Protein AF-A0A7S3V4W7-F1 (afdb_monomer)

Sequence (109 aa):
RNMPANDTDAISLEEVISKADPYRGTGTAYLHGNEKDESSEVGNSTGAVVPPISLATTFRQKKPGFPTCPEDPNSFGLGFEYSRTGNPTRGTFERAMAATEKAKHCIAF

Nearest PDB structures (foldseek):
  8bis-assembly1_C-2  TM=8.034E-01  e=2.816E-02  Toxoplasma gondii
  7nl1-assembly2_E  TM=8.086E-01  e=5.669E-02  Toxoplasma gondii ME49
  8bis-assembly1_A-2  TM=7.958E-01  e=6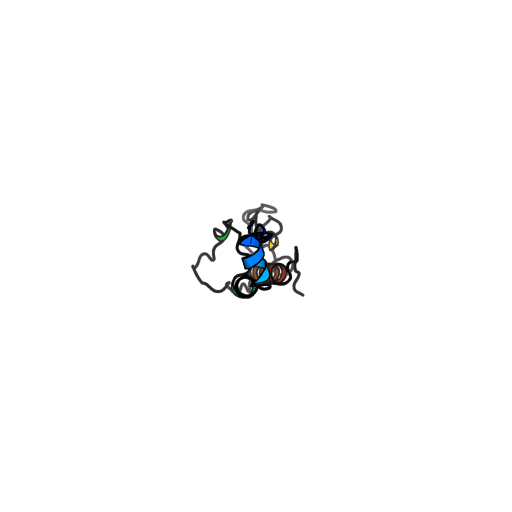.438E-02  Toxoplasma gondii

Solvent-accessible surface area (backbone atoms only — not comparable to full-atom values): 6928 Å² total; per-residue (Å²): 132,87,75,79,77,82,86,64,83,74,74,47,70,70,56,51,52,51,66,74,39,85,59,73,60,51,68,52,19,70,75,65,24,71,75,80,49,84,62,57,78,75,43,58,92,82,70,56,91,63,85,68,86,66,85,60,60,61,47,87,72,94,50,91,93,49,66,73,28,71,86,38,77,59,30,72,21,40,35,57,54,34,40,88,85,22,40,75,43,58,38,53,50,22,50,30,51,9,42,58,70,74,44,95,68,52,82,86,132

Foldseek 3Di:
DDDPDPPPPPQDPVRVVCVVCVCVCLVVLLQPNPPPPPVCVVPPPVNDPDDDDDPDQADDAPDPQDQDALPQVQCVSRRTGGVVSHDRVQSVVFRSVCRNVVHPTGHDD

InterPro domains:
  IPR000277 Cys/Met metabolism, pyridoxal phosphate-dependent enzyme [PF01053] (42-109)
  IPR000277 Cys/Met metabolism, pyridoxal phosphate-dependent enzyme [PTHR11808] (29-109)
  IPR015421 Pyridoxal phosphate-dependent transferase, major domain [G3DSA:3.40.640.10] (12-109)
  IPR015424 Pyridoxal phosphate-dependent transferase [SSF53383] (42-109)

Organism: NCBI:txid122233

Mean predicted aligned error: 10.56 Å

pLDDT: mean 79.37, std 16.18, range [37.12, 97.81]

Secondary structure (DSSP, 8-state):
-PPPP-------HHHHHHHH-TTTTHHHHHHH-----GGGGS--TT--SSPP----SB---SSTT--S-TT-GGGTTT---BTTT--HHHHHHHHHHHHHTT-S-----

Radius of gyration: 21.9 Å; Cα contacts (8 Å, |Δi|>4): 94; chains: 1; bounding box: 53×26×71 Å

Structure (mmCIF, N/CA/C/O backbone):
data_AF-A0A7S3V4W7-F1
#
_entry.id   AF-A0A7S3V4W7-F1
#
loop_
_atom_site.group_PDB
_atom_site.id
_atom_site.type_symbol
_atom_site.label_atom_id
_atom_site.label_alt_id
_atom_site.label_comp_id
_atom_site.label_asym_id
_atom_site.label_entity_id
_atom_site.label_seq_id
_atom_site.pdbx_PDB_ins_code
_atom_site.Cartn_x
_atom_site.Cartn_y
_atom_site.Cartn_z
_atom_site.occupancy
_atom_site.B_iso_or_equiv
_atom_site.auth_seq_id
_atom_site.auth_comp_id
_atom_site.auth_asym_id
_atom_site.auth_atom_id
_atom_site.pdbx_PDB_model_num
ATOM 1 N N . ARG A 1 1 ? 36.373 14.297 -56.614 1.00 47.00 1 ARG A N 1
ATOM 2 C CA . ARG A 1 1 ? 35.711 13.028 -56.230 1.00 47.00 1 ARG A CA 1
ATOM 3 C C . ARG A 1 1 ? 34.813 13.363 -55.048 1.00 47.00 1 ARG A C 1
ATOM 5 O O . ARG A 1 1 ? 35.356 13.647 -53.991 1.00 47.00 1 ARG A O 1
ATOM 12 N N . ASN A 1 2 ? 33.497 13.461 -55.255 1.00 42.72 2 ASN A N 1
ATOM 13 C CA . ASN A 1 2 ? 32.544 13.647 -54.156 1.00 42.72 2 ASN A CA 1
ATOM 14 C C . ASN A 1 2 ? 32.606 12.413 -53.251 1.00 42.72 2 ASN A C 1
ATOM 16 O O . ASN A 1 2 ? 32.489 11.298 -53.757 1.00 42.72 2 ASN A O 1
ATOM 20 N N . MET A 1 3 ? 32.828 12.606 -51.950 1.00 47.66 3 MET A N 1
ATOM 21 C CA . MET A 1 3 ? 32.552 11.559 -50.966 1.00 47.66 3 MET A CA 1
ATOM 22 C C . MET A 1 3 ? 31.032 11.414 -50.816 1.00 47.66 3 MET A C 1
ATOM 24 O O . MET A 1 3 ? 30.336 12.431 -50.891 1.00 47.66 3 MET A O 1
ATOM 28 N N . PRO A 1 4 ? 30.498 10.194 -50.630 1.00 52.75 4 PRO A N 1
ATOM 29 C CA . PRO A 1 4 ? 29.093 10.039 -50.289 1.00 52.75 4 PRO A CA 1
ATOM 30 C C . PRO A 1 4 ? 28.849 10.670 -48.914 1.00 52.75 4 PRO A C 1
ATOM 32 O O . PRO A 1 4 ? 29.643 10.483 -47.990 1.00 52.75 4 PRO A O 1
ATOM 35 N N . ALA A 1 5 ? 27.775 11.455 -48.805 1.00 56.16 5 ALA A N 1
ATOM 36 C CA . ALA A 1 5 ? 27.281 11.934 -47.524 1.00 56.16 5 ALA A CA 1
ATOM 37 C C . ALA A 1 5 ? 27.037 10.718 -46.624 1.00 56.16 5 ALA A C 1
ATOM 39 O O . ALA A 1 5 ? 26.459 9.725 -47.066 1.00 56.16 5 ALA A O 1
ATOM 40 N N . ASN A 1 6 ? 27.556 10.781 -45.402 1.00 54.41 6 ASN A N 1
ATOM 41 C CA . ASN A 1 6 ? 27.404 9.728 -44.415 1.00 54.41 6 ASN A CA 1
ATOM 42 C C . ASN A 1 6 ? 25.917 9.662 -44.051 1.00 54.41 6 ASN A C 1
ATOM 44 O O . ASN A 1 6 ? 25.421 10.524 -43.326 1.00 54.41 6 ASN A O 1
ATOM 48 N N . ASP A 1 7 ? 25.214 8.690 -44.621 1.00 52.75 7 ASP A N 1
ATOM 49 C CA . ASP A 1 7 ? 23.827 8.376 -44.304 1.00 52.75 7 ASP A CA 1
ATOM 50 C C . ASP A 1 7 ? 23.815 7.661 -42.950 1.00 52.75 7 ASP A C 1
ATOM 52 O O . ASP A 1 7 ? 23.725 6.441 -42.836 1.00 52.75 7 ASP A O 1
ATOM 56 N N . THR A 1 8 ? 24.090 8.427 -41.899 1.00 58.09 8 THR A N 1
ATOM 57 C CA . THR A 1 8 ? 23.839 8.003 -40.532 1.00 58.09 8 THR A CA 1
ATOM 58 C C . THR A 1 8 ? 22.547 8.674 -40.133 1.00 58.09 8 THR A C 1
ATOM 60 O O . THR A 1 8 ? 22.566 9.831 -39.707 1.00 58.09 8 THR A O 1
ATOM 63 N N . ASP A 1 9 ? 21.442 7.949 -40.275 1.00 60.53 9 ASP A N 1
ATOM 64 C CA . ASP A 1 9 ? 20.242 8.183 -39.483 1.00 60.53 9 ASP A CA 1
ATOM 65 C C . ASP A 1 9 ? 20.691 8.303 -38.023 1.00 60.53 9 ASP A C 1
ATOM 67 O O . ASP A 1 9 ? 21.029 7.314 -37.366 1.00 60.53 9 ASP A O 1
ATOM 71 N N . ALA A 1 10 ? 20.840 9.538 -37.546 1.00 67.62 10 ALA A N 1
ATOM 72 C CA . ALA A 1 10 ? 21.369 9.816 -36.227 1.00 67.62 10 ALA A CA 1
ATOM 73 C C . ALA A 1 10 ? 20.315 9.385 -35.206 1.00 67.62 10 ALA A C 1
ATOM 75 O O . ALA A 1 10 ? 19.419 10.150 -34.854 1.00 67.62 10 ALA A O 1
ATOM 76 N N . ILE A 1 11 ? 20.409 8.131 -34.762 1.00 70.81 11 ILE A N 1
ATOM 77 C CA . ILE A 1 11 ? 19.631 7.596 -33.648 1.00 70.81 11 ILE A CA 1
ATOM 78 C C . ILE A 1 11 ? 19.832 8.551 -32.469 1.00 70.81 11 ILE A C 1
ATOM 80 O O . ILE A 1 11 ? 20.966 8.842 -32.077 1.00 70.81 11 ILE A O 1
ATOM 84 N N . SER A 1 12 ? 18.735 9.079 -31.928 1.00 83.31 12 SER A N 1
ATOM 85 C CA . SER A 1 12 ? 18.806 10.036 -30.822 1.00 83.31 12 SER A CA 1
ATOM 86 C C . SER A 1 12 ? 19.462 9.400 -29.588 1.00 83.31 12 SER A C 1
ATOM 88 O O . SER A 1 12 ? 19.340 8.196 -29.363 1.00 83.31 12 SER A O 1
ATOM 90 N N . LEU A 1 13 ? 20.140 10.195 -28.751 1.00 77.88 13 LEU A N 1
ATOM 91 C CA . LEU A 1 13 ? 20.740 9.696 -27.501 1.00 77.88 13 LEU A CA 1
ATOM 92 C C . LEU A 1 13 ? 19.705 8.998 -26.602 1.00 77.88 13 LEU A C 1
ATOM 94 O O . LEU A 1 13 ? 20.005 7.965 -26.013 1.00 77.88 13 LEU A O 1
ATOM 98 N N . GLU A 1 14 ? 18.480 9.522 -26.551 1.00 78.44 14 GLU A N 1
ATOM 99 C CA . GLU A 1 14 ? 17.330 8.921 -25.857 1.00 78.44 14 GLU A CA 1
ATOM 100 C C . GLU A 1 14 ? 17.034 7.501 -26.370 1.00 78.44 14 GLU A C 1
ATOM 102 O O . GLU A 1 14 ? 16.798 6.559 -25.609 1.00 78.44 14 GL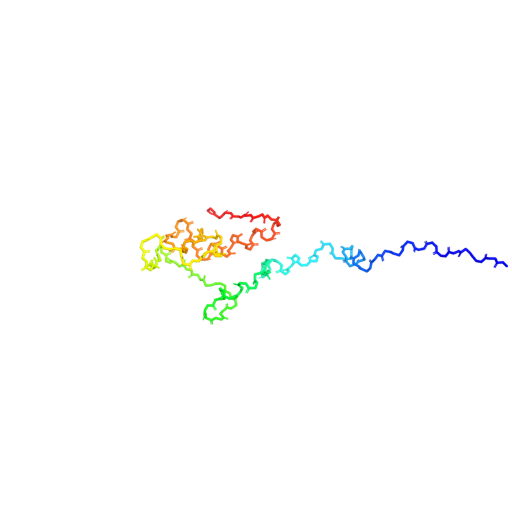U A O 1
ATOM 107 N N . GLU A 1 15 ? 17.094 7.324 -27.687 1.00 80.38 15 GLU A N 1
ATOM 108 C CA . GLU A 1 15 ? 16.834 6.052 -28.345 1.00 80.38 15 GLU A CA 1
ATOM 109 C C . GLU A 1 15 ? 17.992 5.060 -28.147 1.00 80.38 15 GLU A C 1
ATOM 111 O O . GLU A 1 15 ? 17.755 3.876 -27.916 1.00 80.38 15 GLU A O 1
ATOM 116 N N . VAL A 1 16 ? 19.244 5.532 -28.131 1.00 81.19 16 VAL A N 1
ATOM 117 C CA . VAL A 1 16 ? 20.406 4.700 -27.774 1.00 81.19 16 VAL A CA 1
ATOM 118 C C . VAL A 1 16 ? 20.324 4.243 -26.316 1.00 81.19 16 VAL A C 1
ATOM 120 O O . VAL A 1 16 ? 20.514 3.062 -26.037 1.00 81.19 16 VAL A O 1
ATOM 123 N N . ILE A 1 17 ? 19.995 5.145 -25.385 1.00 75.56 17 ILE A N 1
ATOM 124 C CA . ILE A 1 17 ? 19.879 4.828 -23.954 1.00 75.56 17 ILE A CA 1
ATOM 125 C C . ILE A 1 17 ? 18.718 3.859 -23.695 1.00 75.56 17 ILE A C 1
ATOM 127 O O . ILE A 1 17 ? 18.867 2.924 -22.911 1.00 75.56 17 ILE A O 1
ATOM 131 N N . SER A 1 18 ? 17.574 4.047 -24.358 1.00 73.56 18 SER A N 1
ATOM 132 C CA . SER A 1 18 ? 16.423 3.143 -24.211 1.00 73.56 18 SER A CA 1
ATOM 133 C C . SER A 1 18 ? 16.667 1.754 -24.811 1.00 73.56 18 SER A C 1
ATOM 135 O O . SER A 1 18 ? 16.177 0.768 -24.267 1.00 73.56 18 SER A O 1
ATOM 137 N N . LYS A 1 19 ? 17.458 1.649 -25.889 1.00 73.75 19 LYS A N 1
ATOM 138 C CA . LYS A 1 19 ? 17.885 0.364 -26.469 1.00 73.75 19 LYS A CA 1
ATOM 139 C C . LYS A 1 19 ? 18.974 -0.333 -25.647 1.00 73.75 19 L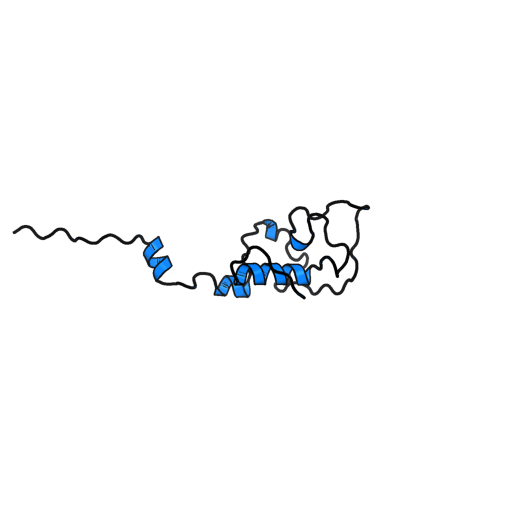YS A C 1
ATOM 141 O O . LYS A 1 19 ? 19.013 -1.559 -25.628 1.00 73.75 19 LYS A O 1
ATOM 146 N N . ALA A 1 20 ? 19.860 0.427 -25.001 1.00 75.12 20 ALA A N 1
ATOM 147 C CA . ALA A 1 20 ? 20.993 -0.109 -24.245 1.00 75.12 20 ALA A CA 1
ATOM 148 C C . ALA A 1 20 ? 20.592 -0.741 -22.903 1.00 75.12 20 ALA A C 1
ATOM 150 O O . ALA A 1 20 ? 21.249 -1.682 -22.463 1.00 75.12 20 ALA A O 1
ATOM 151 N N . ASP A 1 21 ? 19.524 -0.253 -22.267 1.00 70.94 21 ASP A N 1
ATOM 152 C CA . ASP A 1 21 ? 19.016 -0.809 -21.012 1.00 70.94 21 ASP A CA 1
ATOM 153 C C . ASP A 1 21 ? 17.502 -1.069 -21.101 1.00 70.94 21 ASP A C 1
ATOM 155 O O . ASP A 1 21 ? 16.692 -0.227 -20.694 1.00 70.94 21 ASP A O 1
ATOM 159 N N . PRO A 1 22 ? 17.084 -2.241 -21.620 1.00 66.38 22 PRO A N 1
ATOM 160 C CA . PRO A 1 22 ? 15.667 -2.602 -21.690 1.00 66.38 22 PRO A CA 1
ATOM 161 C C . PRO A 1 22 ? 15.017 -2.720 -20.300 1.00 66.38 22 PRO A C 1
ATOM 163 O O . PRO A 1 22 ? 13.789 -2.730 -20.195 1.00 66.38 22 PRO A O 1
ATOM 166 N N . TYR A 1 23 ? 15.827 -2.793 -19.238 1.00 67.00 23 TYR A N 1
ATOM 167 C CA . TYR A 1 23 ? 15.404 -2.913 -17.847 1.00 67.00 23 TYR A CA 1
ATOM 168 C C . TYR A 1 23 ? 15.679 -1.642 -17.036 1.00 67.00 23 TYR A C 1
ATOM 170 O O . TYR A 1 23 ? 15.693 -1.692 -15.797 1.00 67.00 23 TYR A O 1
ATOM 178 N N . ARG A 1 24 ? 15.846 -0.494 -17.702 1.00 69.56 24 ARG A N 1
ATOM 179 C CA . ARG A 1 24 ? 16.125 0.777 -17.037 1.00 69.56 24 ARG A CA 1
ATOM 180 C C . ARG A 1 24 ? 15.066 1.074 -15.978 1.00 69.56 24 ARG A C 1
ATOM 182 O O . ARG A 1 24 ? 13.883 1.214 -16.277 1.00 69.56 24 ARG A O 1
ATOM 189 N N . GLY A 1 25 ? 15.503 1.159 -14.723 1.00 75.25 25 GLY A N 1
ATOM 190 C CA . GLY A 1 25 ? 14.644 1.455 -13.575 1.00 75.25 25 GLY A CA 1
ATOM 191 C C . GLY A 1 25 ? 13.845 0.273 -13.011 1.00 75.25 25 GLY A C 1
ATOM 192 O O . GLY A 1 25 ? 13.276 0.426 -11.937 1.00 75.25 25 GLY A O 1
ATOM 193 N N . THR A 1 26 ? 13.839 -0.913 -13.638 1.00 77.56 26 THR A N 1
ATOM 194 C CA . THR A 1 26 ? 13.113 -2.090 -13.103 1.00 77.56 26 THR A CA 1
ATOM 195 C C . THR A 1 26 ? 13.677 -2.539 -11.755 1.00 77.56 26 THR A C 1
ATOM 197 O O . THR A 1 26 ? 12.923 -2.783 -10.822 1.00 77.56 26 THR A O 1
ATOM 200 N N . GLY A 1 27 ? 15.009 -2.577 -11.618 1.00 82.69 27 GLY A N 1
ATOM 201 C CA . GLY A 1 27 ? 15.656 -2.903 -10.342 1.00 82.69 27 GLY A CA 1
ATOM 202 C C . GLY A 1 27 ? 15.357 -1.870 -9.253 1.00 82.69 27 GLY A C 1
ATOM 203 O O . GLY A 1 27 ? 15.068 -2.232 -8.117 1.00 82.69 27 GLY A O 1
ATOM 204 N N . THR A 1 28 ? 15.347 -0.584 -9.612 1.00 83.75 28 THR A N 1
ATOM 205 C CA . THR A 1 28 ? 14.945 0.498 -8.704 1.00 83.75 28 THR A CA 1
ATOM 206 C C . THR A 1 28 ? 13.485 0.348 -8.285 1.00 83.75 28 THR A C 1
ATOM 208 O O . THR A 1 28 ? 13.195 0.460 -7.102 1.00 83.75 28 THR A O 1
ATOM 211 N N . ALA A 1 29 ? 12.582 0.014 -9.211 1.00 81.56 29 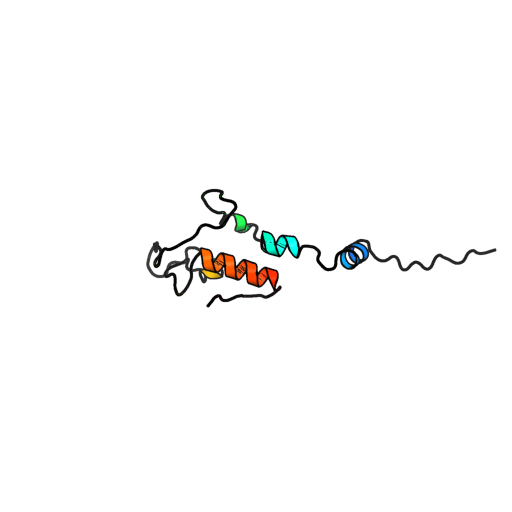ALA A N 1
ATOM 212 C CA . ALA A 1 29 ? 11.171 -0.212 -8.909 1.00 81.56 29 ALA A CA 1
ATOM 213 C C . ALA A 1 29 ? 10.954 -1.416 -7.977 1.00 81.56 29 ALA A C 1
ATOM 215 O O . ALA A 1 29 ? 10.105 -1.347 -7.095 1.00 81.56 29 ALA A O 1
ATOM 216 N N . TYR A 1 30 ? 11.745 -2.485 -8.106 1.00 84.06 30 TYR A N 1
ATOM 217 C CA . TYR A 1 30 ? 11.671 -3.632 -7.192 1.00 84.06 30 TYR A CA 1
ATOM 218 C C . TYR A 1 30 ? 12.138 -3.307 -5.770 1.00 84.06 30 TYR A C 1
ATOM 220 O O . TYR A 1 30 ? 11.633 -3.889 -4.814 1.00 84.06 30 TYR A O 1
ATOM 228 N N . LEU A 1 31 ? 13.109 -2.402 -5.622 1.00 84.88 31 LEU A N 1
ATOM 229 C CA . LEU A 1 31 ? 13.687 -2.051 -4.321 1.00 84.88 31 LEU A CA 1
ATOM 230 C C . LEU A 1 31 ? 12.965 -0.884 -3.636 1.00 84.88 31 LEU A 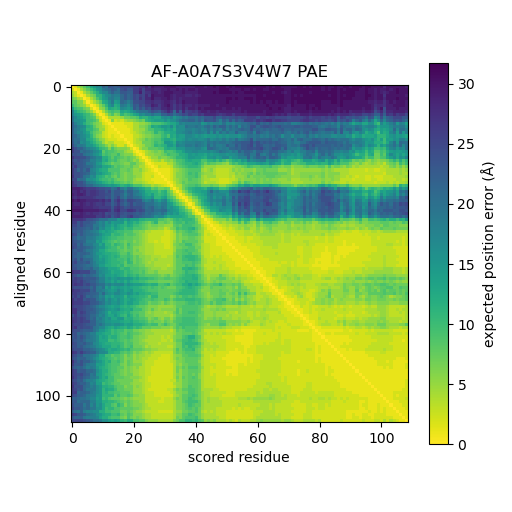C 1
ATOM 232 O O . LEU A 1 31 ? 12.833 -0.886 -2.416 1.00 84.88 31 LEU A O 1
ATOM 236 N N . HIS A 1 32 ? 12.509 0.097 -4.412 1.00 81.31 32 HIS A N 1
ATOM 237 C CA . HIS A 1 32 ? 11.971 1.368 -3.919 1.00 81.31 32 HIS A CA 1
ATOM 238 C C . HIS A 1 32 ? 10.517 1.626 -4.342 1.00 81.31 32 HIS A C 1
ATOM 240 O O . HIS A 1 32 ? 9.890 2.547 -3.838 1.00 81.31 32 HIS A O 1
ATOM 246 N N . GLY A 1 33 ? 9.944 0.826 -5.248 1.00 73.38 33 GLY A N 1
ATOM 247 C CA . GLY A 1 33 ? 8.666 1.152 -5.886 1.00 73.38 33 GLY A CA 1
ATOM 248 C C . GLY A 1 33 ? 8.781 2.331 -6.865 1.00 73.38 33 GLY A C 1
ATOM 249 O O . GLY A 1 33 ? 9.839 2.940 -7.024 1.00 73.38 33 GLY A O 1
ATOM 250 N N . ASN A 1 34 ? 7.687 2.661 -7.561 1.00 58.09 34 ASN A N 1
ATOM 251 C CA . ASN A 1 34 ? 7.605 3.889 -8.363 1.00 58.09 34 ASN A CA 1
ATOM 252 C C . ASN A 1 34 ? 7.325 5.088 -7.443 1.00 58.09 34 ASN A C 1
ATOM 254 O O . ASN A 1 34 ? 6.243 5.668 -7.480 1.00 58.09 34 ASN A O 1
ATOM 258 N N . GLU A 1 35 ? 8.298 5.467 -6.617 1.00 53.19 35 GLU A N 1
ATOM 259 C CA . GLU A 1 35 ? 8.273 6.721 -5.859 1.00 53.19 35 GLU A CA 1
ATOM 260 C C . GLU A 1 35 ? 8.548 7.901 -6.811 1.00 53.19 35 GLU A C 1
ATOM 262 O O . GLU A 1 35 ? 9.626 8.485 -6.850 1.00 53.19 35 GLU A O 1
ATOM 267 N N . LYS A 1 36 ? 7.558 8.239 -7.643 1.00 43.97 36 LYS A N 1
ATOM 268 C CA . LYS A 1 36 ? 7.381 9.605 -8.170 1.00 43.97 36 LYS A CA 1
ATOM 269 C C . LYS A 1 36 ? 6.317 10.364 -7.380 1.00 43.97 36 LYS A C 1
ATOM 271 O O . LYS A 1 36 ? 5.765 11.350 -7.856 1.00 43.97 36 LYS A O 1
ATOM 276 N N . ASP A 1 37 ? 6.033 9.899 -6.174 1.00 40.97 37 ASP A N 1
ATOM 277 C CA . ASP A 1 37 ? 5.259 10.665 -5.228 1.00 40.97 37 ASP A CA 1
ATOM 278 C C . ASP A 1 37 ? 6.232 11.625 -4.543 1.00 40.97 37 ASP A 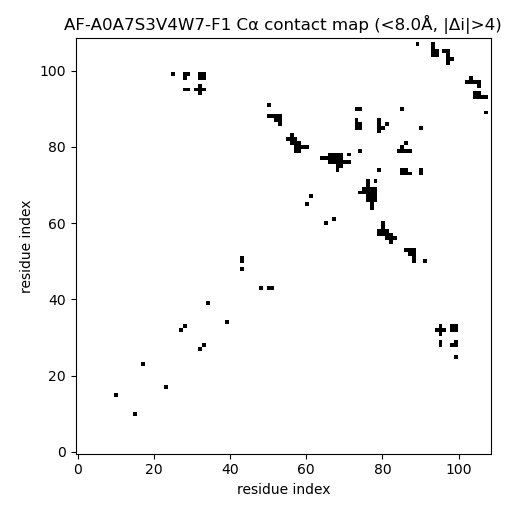C 1
ATOM 280 O O . ASP A 1 37 ? 6.899 11.273 -3.580 1.00 40.97 37 ASP A O 1
ATOM 284 N N . GLU A 1 38 ? 6.256 12.878 -4.998 1.00 37.69 38 GLU A N 1
ATOM 285 C CA . GLU A 1 38 ? 6.654 14.030 -4.164 1.00 37.69 38 GLU A CA 1
ATOM 286 C C . GLU A 1 38 ? 5.802 14.085 -2.866 1.00 37.69 38 GLU A C 1
ATOM 288 O O . GLU A 1 38 ? 6.129 14.775 -1.908 1.00 37.69 38 GLU A O 1
ATOM 293 N N . SER A 1 39 ? 4.729 13.280 -2.794 1.00 40.56 39 SER A N 1
ATOM 294 C CA . SER A 1 39 ? 4.028 12.877 -1.571 1.00 40.56 39 SER A CA 1
ATOM 295 C C . SER A 1 39 ? 4.783 11.830 -0.725 1.00 40.56 39 SER A C 1
ATOM 297 O O . SER A 1 39 ? 4.211 11.261 0.208 1.00 40.56 39 SER A O 1
ATOM 299 N N . SER A 1 40 ? 6.088 11.639 -0.926 1.00 40.69 40 SER A N 1
ATOM 300 C CA . SER A 1 40 ? 7.004 11.176 0.127 1.00 40.69 40 SER A CA 1
ATOM 301 C C . SER A 1 40 ? 6.977 12.080 1.377 1.00 40.69 40 SER A C 1
ATOM 303 O O . SER A 1 40 ? 7.648 11.791 2.363 1.00 40.69 40 SER A O 1
ATOM 305 N N . GLU A 1 41 ? 6.171 13.149 1.378 1.00 37.12 41 GLU A N 1
ATOM 306 C CA . GLU A 1 41 ? 5.698 13.851 2.576 1.00 37.12 41 GLU A CA 1
ATOM 307 C C . GLU A 1 41 ? 4.716 13.048 3.457 1.00 37.12 41 GLU A C 1
ATOM 309 O O . GLU A 1 41 ? 4.600 13.348 4.644 1.00 37.12 41 GLU A O 1
ATOM 314 N N . VAL A 1 42 ? 4.108 11.952 2.977 1.00 46.09 42 VAL A N 1
ATOM 315 C CA . VAL A 1 42 ? 3.621 10.864 3.861 1.00 46.09 42 VAL A CA 1
ATOM 316 C C . VAL A 1 42 ? 4.785 9.909 4.152 1.00 46.09 42 VAL A C 1
ATOM 318 O O . VAL A 1 42 ? 4.675 8.684 4.096 1.00 46.09 42 VAL A O 1
ATOM 321 N N . GLY A 1 43 ? 5.958 10.485 4.404 1.00 53.72 43 GLY A N 1
ATOM 322 C CA . GLY A 1 43 ? 7.145 9.761 4.804 1.00 53.72 43 GLY A CA 1
ATOM 323 C C . GLY A 1 43 ? 6.859 9.019 6.098 1.00 53.72 43 GLY A C 1
ATOM 324 O O . GLY A 1 43 ? 6.082 9.471 6.946 1.00 53.72 43 GLY A O 1
ATOM 325 N N . ASN A 1 44 ? 7.490 7.860 6.260 1.00 66.19 44 ASN A N 1
ATOM 326 C CA . ASN A 1 44 ? 7.520 7.194 7.548 1.00 66.19 44 ASN A CA 1
ATOM 327 C C . ASN A 1 44 ? 7.914 8.227 8.616 1.00 66.19 44 ASN A C 1
ATOM 329 O O . ASN A 1 44 ? 9.042 8.713 8.612 1.00 66.19 44 ASN A O 1
ATOM 333 N N . SER A 1 45 ? 6.996 8.555 9.529 1.00 72.06 45 SER A N 1
ATOM 334 C CA . SER A 1 45 ? 7.186 9.615 10.529 1.00 72.06 45 SER A CA 1
ATOM 335 C C . SER A 1 45 ? 8.380 9.369 11.456 1.00 72.06 45 SER A C 1
ATOM 337 O O . SER A 1 45 ? 8.826 10.275 12.153 1.00 72.06 45 SER A O 1
ATOM 339 N N . THR A 1 46 ? 8.909 8.144 11.453 1.00 82.56 46 THR A N 1
ATOM 340 C CA . THR A 1 46 ? 10.098 7.735 12.205 1.00 82.56 46 THR A CA 1
ATOM 341 C C . THR A 1 46 ? 11.409 7.881 11.423 1.00 82.56 46 THR A C 1
ATOM 343 O O . THR A 1 46 ? 12.477 7.732 12.009 1.00 82.56 46 THR A O 1
ATOM 346 N N . GLY A 1 47 ? 11.356 8.132 10.111 1.00 81.81 47 GLY A N 1
ATOM 347 C CA . GLY A 1 47 ? 12.520 8.123 9.221 1.00 81.81 47 GLY A CA 1
ATOM 348 C C . GLY A 1 47 ? 13.065 6.726 8.903 1.00 81.81 47 GLY A C 1
ATOM 349 O O . GLY A 1 47 ? 14.147 6.616 8.330 1.00 81.81 47 GLY A O 1
ATOM 350 N N . ALA A 1 48 ? 12.363 5.644 9.272 1.00 83.88 48 ALA A N 1
ATOM 351 C CA . ALA A 1 48 ? 12.843 4.302 8.953 1.00 83.88 48 ALA A CA 1
ATOM 352 C C . ALA A 1 48 ? 12.727 4.011 7.449 1.00 83.88 48 ALA A C 1
ATOM 354 O O . ALA A 1 48 ? 11.680 4.233 6.840 1.00 83.88 48 ALA A O 1
ATOM 355 N N . VAL A 1 49 ? 13.807 3.458 6.894 1.00 85.69 49 VAL A N 1
ATOM 356 C CA . VAL A 1 49 ? 13.945 3.106 5.469 1.00 85.69 49 VAL A CA 1
ATOM 357 C C . VAL A 1 49 ? 12.997 1.975 5.064 1.00 85.69 49 VAL A C 1
ATOM 359 O O . VAL A 1 49 ? 12.539 1.916 3.930 1.00 85.69 49 VAL A O 1
ATOM 362 N N . VAL A 1 50 ? 12.694 1.070 5.995 1.00 86.94 50 VAL A N 1
ATOM 363 C CA . VAL A 1 50 ? 11.762 -0.038 5.770 1.00 86.94 50 VAL A CA 1
ATOM 364 C C . VAL A 1 50 ? 10.363 0.382 6.238 1.00 86.94 50 VAL A C 1
ATOM 366 O O . VAL A 1 50 ? 10.247 0.953 7.330 1.00 86.94 50 VAL A O 1
ATOM 369 N N . PRO A 1 51 ? 9.295 0.079 5.475 1.00 87.81 51 PRO A N 1
ATOM 370 C CA . PRO A 1 51 ? 7.929 0.348 5.904 1.00 87.81 51 PRO A CA 1
ATOM 371 C C . PRO A 1 51 ? 7.605 -0.324 7.250 1.00 87.81 51 PRO A C 1
ATOM 373 O O . PRO A 1 51 ? 7.939 -1.496 7.448 1.00 87.81 51 PRO A O 1
ATOM 376 N N . PRO A 1 52 ? 6.932 0.372 8.184 1.00 90.38 52 PRO A N 1
ATOM 377 C CA . PRO A 1 52 ? 6.547 -0.220 9.457 1.00 90.38 52 PRO A CA 1
ATOM 378 C C . PRO A 1 52 ? 5.477 -1.308 9.280 1.00 90.38 52 PRO A C 1
ATOM 380 O O . PRO A 1 52 ? 4.636 -1.258 8.376 1.00 90.38 52 PRO A O 1
ATOM 383 N N . ILE A 1 53 ? 5.467 -2.272 10.204 1.00 94.31 53 ILE A N 1
ATOM 384 C CA . ILE A 1 53 ? 4.443 -3.320 10.272 1.00 94.31 53 ILE A CA 1
ATOM 385 C C . ILE A 1 53 ? 3.293 -2.838 11.162 1.00 94.31 53 ILE A C 1
ATOM 387 O O . ILE A 1 53 ? 3.454 -2.677 12.371 1.00 94.31 53 ILE A O 1
ATOM 391 N N . SER A 1 54 ? 2.116 -2.631 10.573 1.00 94.44 54 SER A N 1
ATOM 392 C CA . SER A 1 54 ? 0.905 -2.234 11.288 1.00 94.44 54 SER A CA 1
ATOM 393 C C . SER A 1 54 ? 0.018 -3.445 11.569 1.00 94.44 54 SER A C 1
ATOM 395 O O . SER A 1 54 ? -0.718 -3.912 10.702 1.00 94.44 54 SER A O 1
ATOM 397 N N . LEU A 1 55 ? 0.067 -3.944 12.806 1.00 97.81 55 LEU A N 1
ATOM 398 C CA . LEU A 1 55 ? -0.781 -5.049 13.282 1.00 97.81 55 LEU A CA 1
ATOM 399 C C . LEU A 1 55 ? -2.144 -4.578 13.817 1.00 97.81 55 LEU A C 1
ATOM 401 O O . LEU A 1 55 ? -2.948 -5.385 14.284 1.00 97.81 55 LEU A O 1
ATOM 405 N N . ALA A 1 56 ? -2.405 -3.270 13.781 1.00 97.06 56 ALA A N 1
ATOM 406 C CA . ALA A 1 56 ? -3.660 -2.708 14.248 1.00 97.06 56 ALA A CA 1
ATOM 407 C C . ALA A 1 56 ? -4.826 -3.197 13.378 1.00 97.06 56 ALA A C 1
ATOM 409 O O . ALA A 1 56 ? -4.749 -3.219 12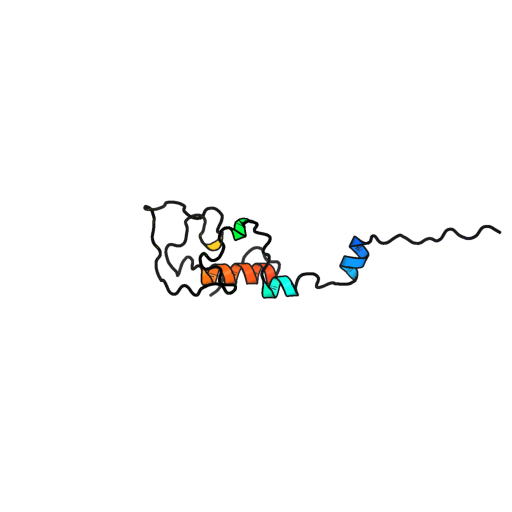.149 1.00 97.06 56 ALA A O 1
ATOM 410 N N . THR A 1 57 ? -5.928 -3.575 14.025 1.00 97.19 57 THR A N 1
ATOM 411 C CA . THR A 1 57 ? -7.161 -3.972 13.334 1.00 97.19 57 THR A CA 1
ATOM 412 C C . THR A 1 57 ? -8.076 -2.785 13.055 1.00 97.19 57 THR A C 1
ATOM 414 O O . THR A 1 57 ? -8.852 -2.848 12.107 1.00 97.19 57 THR A O 1
ATOM 417 N N . THR A 1 58 ? -7.969 -1.713 13.843 1.00 95.62 58 THR A N 1
ATOM 418 C CA . THR A 1 58 ? -8.736 -0.468 13.723 1.00 95.62 58 THR A CA 1
ATOM 419 C C . THR A 1 58 ? -7.825 0.745 13.896 1.00 95.62 58 THR A C 1
ATOM 421 O O . THR A 1 58 ? -6.749 0.637 14.490 1.00 95.62 58 THR A O 1
ATOM 424 N N . PHE A 1 59 ? -8.262 1.897 13.397 1.00 92.62 59 PHE A N 1
ATOM 425 C CA . PHE A 1 59 ? -7.491 3.137 13.374 1.00 92.62 59 PHE A CA 1
ATOM 426 C C . PHE A 1 59 ? -8.317 4.313 13.909 1.00 92.62 59 PHE A C 1
ATOM 428 O O . PHE A 1 59 ? -9.548 4.334 13.850 1.00 92.62 59 PHE A O 1
ATOM 435 N N . ARG A 1 60 ? -7.634 5.315 14.470 1.00 92.12 60 ARG A N 1
ATOM 436 C CA . ARG A 1 60 ? -8.292 6.460 15.107 1.00 92.12 60 ARG A CA 1
ATOM 437 C C . ARG A 1 60 ? -8.963 7.358 14.066 1.00 92.12 60 ARG A C 1
ATOM 439 O O . ARG A 1 60 ? -8.282 8.015 13.287 1.00 92.12 60 ARG A O 1
ATOM 446 N N . GLN A 1 61 ? -10.280 7.501 14.160 1.00 90.12 61 GLN A N 1
ATOM 447 C CA . GLN A 1 61 ? -11.040 8.467 13.367 1.00 90.12 61 GLN A CA 1
ATOM 448 C C . GLN A 1 61 ? -11.061 9.843 14.050 1.00 90.12 61 GLN A C 1
ATOM 450 O O . GLN A 1 61 ? -11.281 9.949 15.257 1.00 90.12 61 GLN A O 1
ATOM 455 N N . LYS A 1 62 ? -10.849 10.922 13.284 1.00 88.00 62 LYS A N 1
ATOM 456 C CA . LYS A 1 62 ? -10.939 12.298 13.813 1.00 88.00 62 LYS A CA 1
ATOM 457 C C . LYS A 1 62 ? -12.381 12.668 14.178 1.00 88.00 62 LYS A C 1
ATOM 459 O O . LYS A 1 62 ? -12.617 13.297 15.204 1.00 88.00 62 LYS A O 1
ATOM 464 N N . LYS A 1 63 ? -13.318 12.297 13.309 1.00 89.25 63 LYS A N 1
ATOM 465 C CA . LYS A 1 63 ? -14.776 12.335 13.478 1.00 89.25 63 LYS A CA 1
ATOM 466 C C . LYS A 1 63 ? -15.385 11.363 12.449 1.00 89.25 63 LYS A C 1
ATOM 468 O O . LYS A 1 63 ? -14.688 11.038 11.483 1.00 89.25 63 LYS A O 1
ATOM 473 N N . PRO A 1 64 ? -16.634 10.906 12.623 1.00 90.00 64 PRO A N 1
ATOM 474 C CA . PRO A 1 64 ? -17.249 9.951 11.703 1.00 90.00 64 PRO A CA 1
ATOM 475 C C . PRO A 1 64 ? -17.229 10.442 10.246 1.00 90.00 64 PRO A C 1
ATOM 477 O O . PRO A 1 64 ? -17.582 11.592 9.981 1.00 90.00 64 PRO A O 1
ATOM 480 N N . GLY A 1 65 ? -16.797 9.578 9.320 1.00 84.62 65 GLY A N 1
ATOM 481 C CA . GLY A 1 65 ? -16.817 9.827 7.871 1.00 84.62 65 GL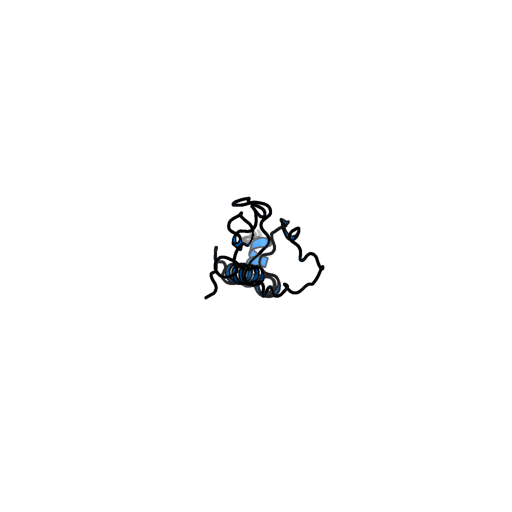Y A CA 1
ATOM 482 C C . GLY A 1 65 ? -15.907 10.954 7.367 1.00 84.62 65 GLY A C 1
ATOM 483 O O . GLY A 1 65 ? -16.141 11.481 6.283 1.00 84.62 65 GLY A O 1
ATOM 484 N N . PHE A 1 66 ? -14.911 11.386 8.146 1.00 86.69 66 PHE A N 1
ATOM 485 C CA . PHE A 1 66 ? -14.060 12.510 7.756 1.00 86.69 66 PHE A CA 1
ATOM 486 C C . PHE A 1 66 ? -12.825 12.069 6.966 1.00 86.69 66 PHE A C 1
ATOM 488 O O . PHE A 1 66 ? -12.040 11.293 7.509 1.00 86.69 66 PHE A O 1
ATOM 495 N N . PRO A 1 67 ? -12.593 12.618 5.759 1.00 85.75 67 PRO A N 1
ATOM 496 C CA . PRO A 1 67 ? -11.412 12.300 4.977 1.00 85.75 67 PRO A CA 1
ATOM 497 C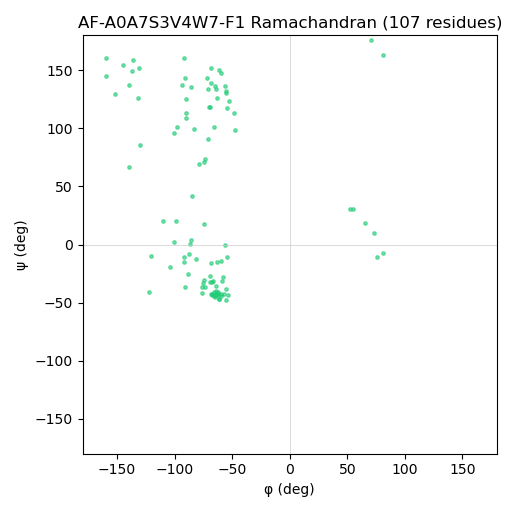 C . PRO A 1 67 ? -10.149 12.870 5.614 1.00 85.75 67 PRO A C 1
ATOM 499 O O . PRO A 1 67 ? -10.019 14.085 5.775 1.00 85.75 67 PRO A O 1
ATOM 502 N N . THR A 1 68 ? -9.220 11.994 5.999 1.00 83.50 68 THR A N 1
ATOM 503 C CA . THR A 1 68 ? -7.923 12.409 6.554 1.00 83.50 68 THR A CA 1
ATOM 504 C C . THR A 1 68 ? -6.761 12.265 5.580 1.00 83.50 68 THR A C 1
ATOM 506 O O . THR A 1 68 ? -5.736 12.901 5.806 1.00 83.50 68 THR A O 1
ATOM 509 N N . CYS A 1 69 ? -6.900 11.457 4.526 1.00 80.88 69 CYS A N 1
ATOM 510 C CA . CYS A 1 69 ? -5.805 11.109 3.613 1.00 80.88 69 CYS A CA 1
ATOM 511 C C . CYS A 1 69 ? -6.290 11.083 2.150 1.00 80.88 69 CYS A C 1
ATOM 513 O O . CYS A 1 69 ? -6.331 10.006 1.562 1.00 80.88 69 CYS A O 1
ATOM 515 N N . PRO A 1 70 ? -6.680 12.235 1.565 1.00 80.94 70 PRO A N 1
ATOM 516 C CA . PRO A 1 70 ? -7.271 12.308 0.221 1.00 80.94 70 PRO A CA 1
ATOM 517 C C . PRO A 1 70 ? -6.364 11.740 -0.880 1.00 80.94 70 PRO A C 1
ATOM 519 O O . PRO A 1 70 ? -6.869 11.159 -1.834 1.00 80.94 70 PRO A O 1
ATOM 522 N N . GLU A 1 71 ? -5.048 11.852 -0.701 1.00 82.38 71 GLU A N 1
ATOM 523 C CA . GLU A 1 71 ? -4.047 11.421 -1.683 1.00 82.38 71 GLU A CA 1
ATOM 524 C C . GLU A 1 71 ? -3.642 9.945 -1.546 1.00 82.38 71 GLU A C 1
ATOM 526 O O . GLU A 1 71 ? -2.921 9.434 -2.396 1.00 82.38 71 GLU A O 1
ATOM 531 N N . ASP A 1 72 ? -4.076 9.239 -0.492 1.00 83.12 72 ASP A N 1
ATOM 532 C CA . ASP A 1 72 ? -3.725 7.827 -0.302 1.00 83.12 72 ASP A CA 1
ATOM 533 C C . ASP A 1 72 ? -4.773 6.919 -0.980 1.00 83.12 72 ASP A C 1
ATOM 535 O O . ASP A 1 72 ? -5.896 6.778 -0.462 1.00 83.12 72 ASP A O 1
ATOM 539 N N . PRO A 1 73 ? -4.416 6.254 -2.101 1.00 82.31 73 PRO A N 1
ATOM 540 C CA . PRO A 1 73 ? -5.335 5.410 -2.855 1.00 82.31 73 PRO A CA 1
ATOM 541 C C . PRO A 1 73 ? -5.715 4.124 -2.111 1.00 82.31 73 PRO A C 1
ATOM 543 O O . PRO A 1 73 ? -6.807 3.603 -2.327 1.00 82.31 73 PRO A O 1
ATOM 546 N N . ASN A 1 74 ? -4.864 3.614 -1.215 1.00 87.44 74 ASN A N 1
ATOM 547 C CA . ASN A 1 74 ? -5.141 2.408 -0.430 1.00 87.44 74 ASN A CA 1
ATOM 548 C C . ASN A 1 74 ? -6.033 2.704 0.788 1.00 87.44 74 ASN A C 1
ATOM 550 O O . ASN A 1 74 ? -6.563 1.777 1.405 1.00 87.44 74 ASN A O 1
ATOM 554 N N . SER A 1 75 ? -6.216 3.984 1.127 1.00 86.44 75 SER A N 1
ATOM 555 C CA . SER A 1 75 ? -7.124 4.454 2.179 1.00 86.44 75 SER A CA 1
ATOM 556 C C . SER A 1 75 ? -8.462 5.002 1.655 1.00 86.44 75 SER A C 1
ATOM 558 O O . SER A 1 75 ? -9.289 5.478 2.435 1.00 86.44 75 SER A O 1
ATOM 560 N N . PHE A 1 76 ? -8.683 4.958 0.335 1.00 85.81 76 PHE A N 1
ATOM 561 C CA . PHE A 1 76 ? -9.876 5.494 -0.338 1.00 85.81 76 PHE A CA 1
ATOM 562 C C . PHE A 1 76 ? -10.154 6.976 -0.036 1.00 85.81 76 PHE A C 1
ATOM 564 O O . PHE A 1 76 ? -11.307 7.402 0.022 1.00 85.81 76 PHE A O 1
ATOM 571 N N . GLY A 1 77 ? -9.112 7.768 0.218 1.00 83.81 77 GLY A N 1
ATOM 572 C CA . GLY A 1 77 ? -9.252 9.180 0.576 1.00 83.81 77 GLY A CA 1
ATOM 573 C C . GLY A 1 77 ? -9.715 9.439 2.019 1.00 83.81 77 GLY A C 1
ATOM 574 O O . GLY A 1 77 ? -9.667 10.577 2.497 1.00 83.81 77 GLY A O 1
ATOM 575 N N . LEU A 1 78 ? -10.163 8.402 2.737 1.00 85.00 78 LEU A N 1
ATOM 576 C CA . LEU A 1 78 ? -10.750 8.525 4.071 1.00 85.00 78 LEU A CA 1
ATOM 577 C C . LEU A 1 78 ? -9.730 8.378 5.203 1.00 85.00 78 LEU A C 1
ATOM 579 O O . LEU A 1 78 ? -10.010 8.789 6.328 1.00 85.00 78 LEU A O 1
ATOM 583 N N . GLY A 1 79 ? -8.540 7.862 4.900 1.00 88.88 79 GLY A N 1
ATOM 584 C CA . GLY A 1 79 ? -7.648 7.301 5.905 1.00 88.88 79 GLY A CA 1
ATOM 585 C C . GLY A 1 79 ? -8.047 5.869 6.262 1.00 88.88 79 GLY A C 1
ATOM 586 O O . GLY A 1 79 ? -9.145 5.399 5.961 1.00 88.88 79 GLY A O 1
ATOM 587 N N . PHE A 1 80 ? -7.128 5.141 6.890 1.00 92.06 80 PHE A N 1
ATOM 588 C CA . PHE A 1 80 ? -7.411 3.777 7.322 1.00 92.06 80 PHE A CA 1
ATOM 589 C C . PHE A 1 80 ? -8.443 3.781 8.453 1.00 92.06 80 PHE A C 1
ATOM 591 O O . PHE A 1 80 ? -8.367 4.602 9.365 1.00 92.06 80 PHE A O 1
ATOM 598 N N . GLU A 1 81 ? -9.387 2.842 8.408 1.00 93.44 81 GLU A N 1
ATOM 599 C CA . GLU A 1 81 ? -10.402 2.649 9.453 1.00 93.44 81 GLU A CA 1
ATOM 600 C C . GLU A 1 81 ? -10.361 1.239 10.042 1.00 93.44 81 GLU A C 1
ATOM 602 O O . GLU A 1 81 ? -10.439 1.068 11.257 1.00 93.44 81 GLU A O 1
ATOM 607 N N . TYR A 1 82 ? -10.173 0.227 9.195 1.00 94.94 82 TYR A N 1
ATOM 608 C CA . TYR A 1 82 ? -10.243 -1.167 9.584 1.00 94.94 82 TYR A CA 1
ATOM 609 C C . TYR A 1 82 ? -9.350 -2.021 8.678 1.00 94.94 82 TYR A C 1
ATOM 611 O O . TYR A 1 82 ? -9.452 -1.967 7.459 1.00 94.94 82 TYR A O 1
ATOM 619 N N . SER A 1 83 ? -8.499 -2.863 9.264 1.00 95.94 83 SER A N 1
ATOM 620 C CA . SER A 1 83 ? -7.423 -3.576 8.548 1.00 95.94 83 SER A CA 1
ATOM 621 C C . SER A 1 83 ? -7.907 -4.467 7.391 1.00 95.94 83 SER A C 1
ATOM 623 O O . SER A 1 83 ? -7.203 -4.679 6.400 1.00 95.94 83 SER A O 1
ATOM 625 N N . ARG A 1 84 ? -9.147 -4.972 7.466 1.00 94.94 84 ARG A N 1
ATOM 626 C CA . ARG A 1 84 ? -9.745 -5.736 6.359 1.00 94.94 84 ARG A CA 1
ATOM 627 C C . ARG A 1 84 ? -9.962 -4.861 5.126 1.00 94.94 84 ARG A C 1
ATOM 629 O O . ARG A 1 84 ? -9.616 -5.298 4.037 1.00 94.94 84 ARG A O 1
ATOM 636 N N . THR A 1 85 ? -10.477 -3.641 5.287 1.00 93.19 85 THR A N 1
ATOM 637 C CA . THR A 1 85 ? -10.716 -2.723 4.161 1.00 93.19 85 THR A CA 1
ATOM 638 C C . THR A 1 85 ? -9.410 -2.103 3.672 1.00 93.19 85 THR A C 1
ATOM 640 O O . THR A 1 85 ? -9.157 -2.098 2.473 1.00 93.19 85 THR A O 1
ATOM 643 N N . GLY A 1 86 ? -8.524 -1.702 4.587 1.00 92.94 86 GLY A N 1
ATOM 644 C CA . GLY A 1 86 ? -7.210 -1.146 4.267 1.00 92.94 86 GLY A CA 1
ATOM 645 C C . GLY A 1 86 ? -6.246 -1.237 5.446 1.00 92.94 86 GLY A C 1
ATOM 646 O O . GLY A 1 86 ? -6.642 -1.066 6.598 1.00 92.94 86 GLY A O 1
ATOM 647 N N . ASN A 1 87 ? -4.966 -1.469 5.166 1.00 95.00 87 ASN A N 1
ATOM 648 C CA . ASN A 1 87 ? -3.900 -1.483 6.165 1.00 95.00 87 ASN A CA 1
ATOM 649 C C . ASN A 1 87 ? -2.647 -0.793 5.592 1.00 95.00 87 ASN A C 1
ATOM 651 O O . ASN A 1 87 ? -2.300 -1.095 4.450 1.00 95.00 87 ASN A O 1
ATOM 655 N N . PRO A 1 88 ? -1.938 0.061 6.360 1.00 92.31 88 PRO A N 1
ATOM 656 C CA . PRO A 1 88 ? -0.754 0.769 5.869 1.00 92.31 88 PRO A CA 1
ATOM 657 C C . PRO A 1 88 ? 0.319 -0.145 5.261 1.00 92.31 88 PRO A C 1
ATOM 659 O O . PRO A 1 88 ? 0.857 0.144 4.197 1.00 92.31 88 PRO A O 1
ATOM 662 N N . THR A 1 89 ? 0.610 -1.279 5.902 1.00 93.31 89 THR A N 1
ATOM 663 C CA . THR A 1 89 ? 1.623 -2.230 5.426 1.00 93.31 89 THR A CA 1
ATOM 664 C C . THR A 1 89 ? 1.179 -2.899 4.127 1.00 93.31 89 THR A C 1
ATOM 666 O O . THR A 1 89 ? 1.963 -2.981 3.181 1.00 93.31 89 THR A O 1
ATOM 669 N N . ARG A 1 90 ? -0.091 -3.320 4.045 1.00 95.25 90 ARG A N 1
ATOM 670 C CA . ARG A 1 90 ? -0.655 -3.905 2.817 1.00 95.25 90 ARG A CA 1
ATOM 671 C C . ARG A 1 90 ? -0.687 -2.893 1.671 1.00 95.25 90 ARG A C 1
ATOM 673 O O . ARG A 1 90 ? -0.313 -3.245 0.561 1.00 95.25 90 ARG A O 1
ATOM 680 N N . GLY A 1 91 ? -1.066 -1.645 1.943 1.00 92.50 91 GLY A N 1
ATOM 681 C CA . GLY A 1 91 ? -1.130 -0.598 0.925 1.00 92.50 91 GLY A CA 1
ATOM 682 C C . GLY A 1 91 ? 0.231 -0.300 0.294 1.00 92.50 91 GLY A C 1
ATOM 683 O O . GLY A 1 91 ? 0.342 -0.176 -0.923 1.00 92.50 91 GLY A O 1
ATOM 684 N N . THR A 1 92 ? 1.300 -0.267 1.095 1.00 90.75 92 THR A N 1
ATOM 685 C CA . THR A 1 92 ? 2.668 -0.141 0.565 1.00 90.75 92 THR A CA 1
ATOM 686 C C . THR A 1 92 ? 3.059 -1.334 -0.306 1.00 90.75 92 THR A C 1
ATOM 688 O O . THR A 1 92 ? 3.613 -1.137 -1.386 1.00 90.75 92 THR A O 1
ATOM 691 N N . PHE A 1 93 ? 2.723 -2.559 0.108 1.00 92.44 93 PHE A N 1
ATOM 692 C CA . PHE A 1 93 ? 2.967 -3.755 -0.701 1.00 92.44 93 PHE A CA 1
ATOM 693 C C . PHE A 1 93 ? 2.209 -3.723 -2.038 1.00 92.44 93 PHE A C 1
ATOM 695 O O . PHE A 1 93 ? 2.805 -3.947 -3.089 1.00 92.44 93 PHE A O 1
ATOM 702 N N . GLU A 1 94 ? 0.918 -3.388 -2.022 1.00 93.56 94 GLU A N 1
ATOM 703 C CA . GLU A 1 94 ? 0.087 -3.295 -3.227 1.00 93.56 94 GLU A CA 1
ATOM 704 C C . GLU A 1 94 ? 0.632 -2.251 -4.213 1.00 93.56 94 GLU A C 1
ATOM 706 O O . GLU A 1 94 ? 0.727 -2.521 -5.410 1.00 93.56 94 GLU A O 1
ATOM 711 N N . ARG A 1 95 ? 1.063 -1.077 -3.735 1.00 89.31 95 ARG A N 1
ATOM 712 C CA . ARG A 1 95 ? 1.679 -0.054 -4.598 1.00 89.31 95 ARG A CA 1
ATOM 713 C C . ARG A 1 95 ? 3.003 -0.521 -5.197 1.00 89.31 95 ARG A C 1
ATOM 715 O O . ARG A 1 95 ? 3.221 -0.338 -6.394 1.00 89.31 95 ARG A O 1
ATOM 722 N N . ALA A 1 96 ? 3.859 -1.161 -4.400 1.00 89.94 96 ALA A N 1
ATOM 723 C CA . ALA A 1 96 ? 5.128 -1.705 -4.879 1.00 89.94 96 ALA A CA 1
ATOM 724 C C . ALA A 1 96 ? 4.916 -2.787 -5.952 1.00 89.94 96 ALA A C 1
ATOM 726 O O . ALA A 1 96 ? 5.574 -2.768 -6.993 1.00 89.94 96 ALA A O 1
ATOM 727 N N . MET A 1 97 ? 3.949 -3.685 -5.747 1.00 91.81 97 MET A N 1
ATOM 728 C CA . MET A 1 97 ? 3.600 -4.723 -6.720 1.00 91.81 97 MET A CA 1
ATOM 729 C C . MET A 1 97 ? 2.972 -4.147 -7.990 1.00 91.81 97 MET A C 1
ATOM 731 O O . MET A 1 97 ? 3.342 -4.546 -9.092 1.00 91.81 97 MET A O 1
ATOM 735 N N . ALA A 1 98 ? 2.069 -3.171 -7.867 1.00 91.25 98 ALA A N 1
ATOM 736 C CA . ALA A 1 98 ? 1.499 -2.493 -9.029 1.00 91.25 98 ALA A CA 1
ATOM 737 C C . ALA A 1 98 ? 2.594 -1.810 -9.868 1.00 91.25 98 ALA A C 1
ATOM 739 O O . ALA A 1 98 ? 2.623 -1.960 -11.087 1.00 91.25 98 ALA A O 1
ATOM 740 N N . ALA A 1 99 ? 3.539 -1.126 -9.215 1.00 86.75 99 ALA A N 1
ATOM 741 C CA . ALA A 1 99 ? 4.681 -0.489 -9.865 1.00 86.75 99 ALA A CA 1
ATOM 742 C C . ALA A 1 99 ? 5.592 -1.493 -10.592 1.00 86.75 99 ALA A C 1
ATOM 744 O O . ALA A 1 99 ? 5.946 -1.278 -11.752 1.00 86.75 99 ALA A O 1
ATOM 745 N N . THR A 1 100 ? 5.925 -2.590 -9.911 1.00 87.94 100 THR A N 1
ATOM 746 C CA . THR A 1 100 ? 6.739 -3.715 -10.403 1.00 87.94 100 THR A CA 1
ATOM 747 C C . THR A 1 100 ? 6.158 -4.302 -11.689 1.00 87.94 100 THR A C 1
ATOM 749 O O . THR A 1 100 ? 6.862 -4.442 -12.686 1.00 87.94 100 THR A O 1
ATOM 752 N N . GLU A 1 101 ? 4.853 -4.565 -11.697 1.00 90.44 101 GLU A N 1
ATOM 753 C CA . GLU A 1 101 ? 4.147 -5.182 -12.825 1.00 90.44 101 GLU A CA 1
ATOM 754 C C . GLU A 1 101 ? 3.692 -4.170 -13.888 1.00 90.44 101 GLU A C 1
ATOM 756 O O . GLU A 1 101 ? 2.997 -4.526 -14.841 1.00 90.44 101 GLU A O 1
ATOM 761 N N . LYS A 1 102 ? 4.043 -2.883 -13.735 1.00 87.69 102 LYS A N 1
ATOM 762 C CA . LYS A 1 102 ? 3.541 -1.778 -14.575 1.00 87.69 102 LYS A CA 1
ATOM 763 C C . LYS A 1 102 ? 2.002 -1.751 -14.652 1.00 87.69 102 LYS A C 1
ATOM 765 O O . LYS A 1 102 ? 1.419 -1.334 -15.655 1.00 87.69 102 LYS A O 1
ATOM 770 N N . ALA A 1 103 ? 1.341 -2.198 -13.587 1.00 90.38 103 ALA A N 1
ATOM 771 C CA . ALA A 1 103 ? -0.103 -2.210 -13.434 1.00 90.38 103 ALA A CA 1
ATOM 772 C C . ALA A 1 103 ? -0.595 -0.919 -12.762 1.00 90.38 103 ALA A C 1
ATOM 774 O O . ALA A 1 103 ? 0.151 -0.213 -12.087 1.00 90.38 103 ALA A O 1
ATOM 775 N N . LYS A 1 104 ? -1.887 -0.612 -12.922 1.00 90.06 104 LYS A N 1
ATOM 776 C CA . LYS A 1 104 ? -2.509 0.539 -12.241 1.00 90.06 104 LYS A CA 1
ATOM 777 C C . LYS A 1 104 ? -2.786 0.263 -10.763 1.00 90.06 104 LYS A C 1
ATOM 779 O O . LYS A 1 104 ? -2.682 1.167 -9.944 1.00 90.06 104 LYS A O 1
ATOM 784 N N . HIS A 1 105 ? -3.165 -0.973 -10.441 1.00 92.12 105 HIS A N 1
ATOM 785 C CA . HIS A 1 105 ? -3.591 -1.390 -9.108 1.00 92.12 105 HIS A CA 1
ATOM 786 C C . HIS A 1 105 ? -3.135 -2.825 -8.827 1.00 92.12 105 HIS A C 1
ATOM 788 O O . HIS A 1 105 ? -2.977 -3.621 -9.753 1.00 92.12 105 HIS A O 1
ATOM 794 N N . CYS A 1 106 ? -2.979 -3.153 -7.547 1.00 93.56 106 CYS A N 1
ATOM 795 C CA . CYS A 1 106 ? -2.740 -4.498 -7.032 1.00 93.56 106 CYS A CA 1
ATOM 796 C C . CYS A 1 106 ? -3.619 -4.700 -5.791 1.00 93.56 106 CYS A C 1
ATOM 798 O O . CYS A 1 106 ? -3.913 -3.733 -5.092 1.00 93.56 106 CYS A O 1
ATOM 800 N N . ILE A 1 107 ? -4.043 -5.938 -5.538 1.00 95.19 107 ILE A N 1
ATOM 801 C CA . ILE A 1 107 ? -4.833 -6.318 -4.363 1.00 95.19 107 ILE A CA 1
ATOM 802 C C . ILE A 1 107 ? -4.180 -7.560 -3.766 1.00 95.19 107 ILE A C 1
ATOM 804 O O . ILE A 1 107 ? -3.976 -8.547 -4.477 1.00 95.19 107 ILE A O 1
ATOM 808 N N . ALA A 1 108 ? -3.848 -7.507 -2.478 1.00 95.06 108 ALA A N 1
ATOM 809 C CA . ALA A 1 108 ? -3.344 -8.666 -1.749 1.00 95.06 108 ALA A CA 1
ATOM 810 C C . ALA A 1 108 ? -4.497 -9.452 -1.097 1.00 95.06 108 ALA A C 1
ATOM 812 O O . ALA A 1 108 ? -5.464 -8.854 -0.618 1.00 95.06 108 ALA A O 1
ATOM 813 N N . PHE A 1 109 ? -4.375 -10.783 -1.068 1.00 94.25 109 PHE A N 1
ATOM 814 C CA . PHE A 1 109 ? -5.396 -11.722 -0.587 1.00 94.25 109 PHE A CA 1
ATOM 815 C C . PHE A 1 109 ? -4.866 -12.615 0.534 1.00 94.25 109 PHE A C 1
ATOM 817 O O . PHE A 1 109 ? -3.672 -12.986 0.471 1.00 94.25 109 PHE A O 1
#